Protein AF-A0A537KHN7-F1 (afdb_monomer_lite)

Radius of gyration: 34.32 Å; chains: 1; bounding box: 105×31×76 Å

Secondary structure (DSSP, 8-state):
---------------------------------S---------SSPPPPSSPEEEEEESTTHHHHHHTTS--SPPSEEEEEE----TT--TBTTTB-TTS------SSPPB-

Foldseek 3Di:
DDDDDDDDDDDDDDDDDDDDDDDDDPPPPPPVPDDPDPPDPDDPDDDDDPWDKDKDFPPPCPVVCVVVVVDDDDTPWMDIDIRDDCVPPDCECPVDDPPDDDDDDDDDDTDD

Sequence (112 aa):
MGTAAKTILPAILLFSCASKNETNSPDRSSQKQDTTIVATTPNPYAVVDLSPMDMSYFPVDYSKRKMAHDISTPPVMRVIYSRPHRQGRVIFGSLLKYGERWRLGANEATEI

pLDDT: mean 70.06, std 17.71, range [33.78, 92.25]

Structure (mmCIF, N/CA/C/O backbone):
data_AF-A0A537KHN7-F1
#
_entry.id   AF-A0A537KHN7-F1
#
loop_
_atom_site.group_PDB
_atom_site.id
_atom_site.type_symbol
_atom_site.label_atom_id
_atom_site.label_alt_id
_atom_site.label_comp_id
_atom_site.label_asym_id
_atom_site.label_entity_id
_atom_site.label_seq_id
_atom_site.pdbx_PDB_ins_code
_atom_site.Cartn_x
_atom_site.Cartn_y
_atom_site.Cartn_z
_atom_site.occupancy
_atom_site.B_iso_or_equiv
_atom_site.auth_seq_id
_atom_site.auth_comp_id
_atom_site.auth_asym_id
_atom_site.auth_atom_id
_atom_site.pdbx_PDB_model_num
ATOM 1 N N . MET A 1 1 ? -80.754 18.517 61.509 1.00 46.72 1 MET A N 1
ATOM 2 C CA . MET A 1 1 ? -80.324 17.108 61.657 1.00 46.72 1 MET A CA 1
ATOM 3 C C . MET A 1 1 ? -80.323 16.466 60.283 1.00 46.72 1 MET A C 1
ATOM 5 O O . MET A 1 1 ? -81.364 16.486 59.646 1.00 46.72 1 MET A O 1
ATOM 9 N N . GLY A 1 2 ? -79.168 15.969 59.827 1.00 40.44 2 GLY A N 1
ATOM 10 C CA . GLY A 1 2 ? -79.036 15.235 58.560 1.00 40.44 2 GLY A CA 1
ATOM 11 C C . GLY A 1 2 ? -77.688 15.437 57.858 1.00 40.44 2 GLY A C 1
ATOM 12 O O . GLY A 1 2 ? -77.556 16.386 57.102 1.00 40.44 2 GLY A O 1
ATOM 13 N N . THR A 1 3 ? -76.731 14.540 58.155 1.00 46.06 3 THR A N 1
ATOM 14 C CA . THR A 1 3 ? -75.616 14.015 57.310 1.00 46.06 3 THR A CA 1
ATOM 15 C C . THR A 1 3 ? -74.762 15.006 56.493 1.00 46.06 3 THR A C 1
ATOM 17 O O . THR A 1 3 ? -75.242 15.612 55.550 1.00 46.06 3 THR A O 1
ATOM 20 N N . ALA A 1 4 ? -73.504 15.300 56.848 1.00 47.50 4 ALA A N 1
ATOM 21 C CA . ALA A 1 4 ? -72.276 14.479 56.794 1.00 47.50 4 ALA A CA 1
ATOM 22 C C . ALA A 1 4 ? -71.629 14.331 55.394 1.00 47.50 4 ALA A C 1
ATOM 24 O O . ALA A 1 4 ? -72.279 13.947 54.435 1.00 47.50 4 ALA A O 1
ATOM 25 N N . ALA A 1 5 ? -70.299 14.518 55.392 1.00 53.56 5 ALA A N 1
ATOM 26 C CA . ALA A 1 5 ? -69.286 13.983 54.466 1.00 53.56 5 ALA A CA 1
ATOM 27 C C . ALA A 1 5 ? -68.874 14.789 53.206 1.00 53.56 5 ALA A C 1
ATOM 29 O O . ALA A 1 5 ? -69.360 14.599 52.102 1.00 53.56 5 ALA A O 1
ATOM 30 N N . LYS A 1 6 ? -67.853 15.635 53.421 1.00 49.75 6 LYS A N 1
ATOM 31 C CA . LYS A 1 6 ? -66.565 15.741 52.694 1.00 49.75 6 LYS A CA 1
ATOM 32 C C . LYS A 1 6 ? -66.417 15.016 51.334 1.00 49.75 6 LYS A C 1
ATOM 34 O O . LYS A 1 6 ? -66.225 13.807 51.309 1.00 49.75 6 LYS A O 1
ATOM 39 N N . THR A 1 7 ? -66.201 15.799 50.276 1.00 47.72 7 THR A N 1
ATOM 40 C CA . THR A 1 7 ? -65.329 15.473 49.122 1.00 47.72 7 THR A CA 1
ATOM 41 C C . THR A 1 7 ? -64.586 16.754 48.711 1.00 47.72 7 THR A C 1
ATOM 43 O O . THR A 1 7 ? -65.188 17.667 48.163 1.00 47.72 7 THR A O 1
ATOM 46 N N . ILE A 1 8 ? -63.414 17.011 49.303 1.00 53.06 8 ILE A N 1
ATOM 47 C CA . ILE A 1 8 ? -62.077 16.939 48.670 1.00 53.06 8 ILE A CA 1
ATOM 48 C C . ILE A 1 8 ? -61.882 17.977 47.538 1.00 53.06 8 ILE A C 1
ATOM 50 O O . ILE A 1 8 ? -62.114 17.716 46.364 1.00 53.06 8 ILE A O 1
ATOM 54 N N . LEU A 1 9 ? -61.418 19.162 47.948 1.00 45.47 9 LEU A N 1
ATOM 55 C CA . LEU A 1 9 ? -60.515 20.075 47.217 1.00 45.47 9 LEU A CA 1
ATOM 56 C C . LEU A 1 9 ? -59.070 19.496 47.304 1.00 45.47 9 LEU A C 1
ATOM 58 O O . LEU A 1 9 ? -58.878 18.629 48.162 1.00 45.47 9 LEU A O 1
ATOM 62 N N . PRO A 1 10 ? -58.001 20.013 46.648 1.00 49.97 10 PRO A N 1
ATOM 63 C CA . PRO A 1 10 ? -57.858 20.979 45.546 1.00 49.97 10 PRO A CA 1
ATOM 64 C C . PRO A 1 10 ? -56.865 20.519 44.443 1.00 49.97 10 PRO A C 1
ATOM 66 O O . PRO A 1 10 ? -56.184 19.502 44.544 1.00 49.97 10 PRO A O 1
ATOM 69 N N . ALA A 1 11 ? -56.723 21.368 43.420 1.00 54.06 11 ALA A N 1
ATOM 70 C CA . ALA A 1 11 ? -55.544 21.486 42.567 1.00 54.06 11 ALA A CA 1
ATOM 71 C C . ALA A 1 11 ? -54.220 21.391 43.356 1.00 54.06 11 ALA A C 1
ATOM 73 O O . ALA A 1 11 ? -53.966 22.197 44.253 1.00 54.06 11 ALA A O 1
ATOM 74 N N . ILE A 1 12 ? -53.358 20.440 42.986 1.00 56.34 12 ILE A N 1
ATOM 75 C CA . ILE A 1 12 ? -51.981 20.372 43.483 1.00 56.34 12 ILE A CA 1
ATOM 76 C C . ILE A 1 12 ? -51.074 21.043 42.459 1.00 56.34 12 ILE A C 1
ATOM 78 O O . ILE A 1 12 ? -50.773 20.525 41.385 1.00 56.34 12 ILE A O 1
ATOM 82 N N . LEU A 1 13 ? -50.707 22.258 42.852 1.00 49.75 13 LEU A N 1
ATOM 83 C CA . LEU A 1 13 ? -49.634 23.084 42.343 1.00 49.75 13 LEU A CA 1
ATOM 84 C C . LEU A 1 13 ? -48.318 22.313 42.187 1.00 49.75 13 LEU A C 1
ATOM 86 O O . LEU A 1 13 ? -47.883 21.584 43.075 1.00 49.75 13 LEU A O 1
ATOM 90 N N . LEU A 1 14 ? -47.683 22.597 41.052 1.00 51.19 14 LEU A N 1
ATOM 91 C CA . LEU A 1 14 ? -46.244 22.661 40.808 1.00 51.19 14 LEU A CA 1
ATOM 92 C C . LEU A 1 14 ? -45.386 22.632 42.085 1.00 51.19 14 LEU A C 1
ATOM 94 O O . LEU A 1 14 ? -45.213 23.655 42.747 1.00 51.19 14 LEU A O 1
ATOM 98 N N . PHE A 1 15 ? -44.758 21.489 42.354 1.00 49.78 15 PHE A N 1
ATOM 99 C CA . PHE A 1 15 ? -43.567 21.429 43.196 1.00 49.78 15 PHE A CA 1
ATOM 100 C C . PHE A 1 15 ? -42.333 21.250 42.313 1.00 49.78 15 PHE A C 1
ATOM 102 O O . PHE A 1 15 ? -41.933 20.153 41.932 1.00 49.78 15 PHE A O 1
ATOM 109 N N . SER A 1 16 ? -41.769 22.408 41.973 1.00 44.66 16 SER A N 1
ATOM 110 C CA . SER A 1 16 ? -40.364 22.602 41.639 1.00 44.66 16 SER A CA 1
ATOM 111 C C . SER A 1 16 ? -39.498 22.111 42.805 1.00 44.66 16 SER A C 1
ATOM 113 O O . SER A 1 16 ? -39.637 22.609 43.922 1.00 44.66 16 SER A O 1
ATOM 115 N N . CYS A 1 17 ? -38.596 21.162 42.549 1.00 33.78 17 CYS A N 1
ATOM 116 C CA . CYS A 1 17 ? -37.473 20.866 43.435 1.00 33.78 17 CYS A CA 1
ATOM 117 C C . CYS A 1 17 ? -36.167 21.195 42.709 1.00 33.78 17 CYS A C 1
ATOM 119 O O . CYS A 1 17 ? -35.784 20.526 41.752 1.00 33.78 17 CYS A O 1
ATOM 121 N N . ALA A 1 18 ? -35.486 22.229 43.205 1.00 49.62 18 ALA A N 1
ATOM 122 C CA . ALA A 1 18 ? -34.118 22.596 42.872 1.00 49.62 18 ALA A CA 1
ATOM 123 C C . ALA A 1 18 ? -33.231 22.473 44.125 1.00 49.62 18 ALA A C 1
ATOM 125 O O . ALA A 1 18 ? -33.429 23.208 45.093 1.00 49.62 18 ALA A O 1
ATOM 126 N N . SER A 1 19 ? -32.260 21.552 44.098 1.00 43.44 19 SER A N 1
ATOM 127 C CA . SER A 1 19 ? -31.013 21.472 44.903 1.00 43.44 19 SER A CA 1
ATOM 128 C C . SER A 1 19 ? -30.559 20.007 44.949 1.00 43.44 19 SER A C 1
ATOM 130 O O . SER A 1 19 ? -31.401 19.147 45.148 1.00 43.44 19 SER A O 1
ATOM 132 N N . LYS A 1 20 ? -29.288 19.611 44.856 1.00 37.03 20 LYS A N 1
ATOM 133 C CA . LYS A 1 20 ? -27.987 20.293 44.870 1.00 37.03 20 LYS A CA 1
ATOM 134 C C . LYS A 1 20 ? -26.958 19.281 44.337 1.00 37.03 20 LYS A C 1
ATOM 136 O O . LYS A 1 20 ? -27.017 18.119 44.708 1.00 37.03 20 LYS A O 1
ATOM 141 N N . ASN A 1 21 ? -26.034 19.780 43.521 1.00 43.72 21 ASN A N 1
ATOM 142 C CA . ASN A 1 21 ? -24.615 19.428 43.408 1.00 43.72 21 ASN A CA 1
ATOM 143 C C . ASN A 1 21 ? -24.189 17.987 43.741 1.00 43.72 21 ASN A C 1
ATOM 145 O O . ASN A 1 21 ? -23.868 17.688 44.888 1.00 43.72 21 ASN A O 1
ATOM 149 N N . GLU A 1 22 ? -24.002 17.178 42.700 1.00 43.62 22 GLU A N 1
ATOM 150 C CA . GLU A 1 22 ? -23.035 16.082 42.721 1.00 43.62 22 GLU A CA 1
ATOM 151 C C . GLU A 1 22 ? -21.743 16.578 42.056 1.00 43.62 22 GLU A C 1
ATOM 153 O O . GLU A 1 22 ? -21.690 16.990 40.896 1.00 43.62 22 GLU A O 1
ATOM 158 N N . THR A 1 23 ? -20.733 16.627 42.907 1.00 35.78 23 THR A N 1
ATOM 159 C CA . THR A 1 23 ? -19.299 16.800 42.709 1.00 35.78 23 THR A CA 1
ATOM 160 C C . THR A 1 23 ? -18.740 16.229 41.404 1.00 35.78 23 THR A C 1
ATOM 162 O O . THR A 1 23 ? -19.066 15.118 40.999 1.00 35.78 23 THR A O 1
ATOM 165 N N . ASN A 1 24 ? -17.796 16.976 40.816 1.00 45.94 24 ASN A N 1
ATOM 166 C CA . ASN A 1 24 ? -16.840 16.511 39.812 1.00 45.94 24 ASN A CA 1
ATOM 167 C C . ASN A 1 24 ? -16.414 15.055 40.056 1.00 45.94 24 ASN A C 1
ATOM 169 O O . ASN A 1 24 ? -15.672 14.768 40.993 1.00 45.94 24 ASN A O 1
ATOM 173 N N . SER A 1 25 ? -16.803 14.168 39.151 1.00 46.56 25 SER A N 1
ATOM 174 C CA . SER A 1 25 ? -15.978 13.026 38.786 1.00 46.56 25 SER A CA 1
ATOM 175 C C . SER A 1 25 ? -15.622 13.240 37.322 1.00 46.56 25 SER A C 1
ATOM 177 O O . SER A 1 25 ? -16.542 13.326 36.506 1.00 46.56 25 SER A O 1
ATOM 179 N N . PRO A 1 26 ? -14.339 13.401 36.955 1.00 43.53 26 PRO A N 1
ATOM 180 C CA . PRO A 1 26 ? -13.987 13.335 35.552 1.00 43.53 26 PRO A CA 1
ATOM 181 C C . PRO A 1 26 ? -14.386 11.930 35.117 1.00 43.53 26 PRO A C 1
ATOM 183 O O . PRO A 1 26 ? -13.855 10.953 35.650 1.00 43.53 26 PRO A O 1
ATOM 186 N N . ASP A 1 27 ? -15.364 11.829 34.215 1.00 35.78 27 ASP A N 1
ATOM 187 C CA . ASP A 1 27 ? -15.615 10.587 33.505 1.00 35.78 27 ASP A CA 1
ATOM 188 C C . ASP A 1 27 ? -14.289 10.244 32.840 1.00 35.78 27 ASP A C 1
ATOM 190 O O . ASP A 1 27 ? -13.816 10.915 31.913 1.00 35.78 27 ASP A O 1
ATOM 194 N N . ARG A 1 28 ? -13.598 9.295 33.468 1.00 42.88 28 ARG A N 1
ATOM 195 C CA . ARG A 1 28 ? -12.313 8.787 33.052 1.00 42.88 28 ARG A CA 1
ATOM 196 C C . ARG A 1 28 ? -12.636 8.068 31.766 1.00 42.88 28 ARG A C 1
ATOM 198 O O . ARG A 1 28 ? -12.870 6.862 31.777 1.00 42.88 28 ARG A O 1
ATOM 205 N N . SER A 1 29 ? -12.625 8.822 30.664 1.00 45.88 29 SER A N 1
ATOM 206 C CA . SER A 1 29 ? -12.379 8.260 29.353 1.00 45.88 29 SER A CA 1
ATOM 207 C C . SER A 1 29 ? -11.269 7.251 29.592 1.00 45.88 29 SER A C 1
ATOM 209 O O . SER A 1 29 ? -10.174 7.587 30.059 1.00 45.88 29 SER A O 1
ATOM 211 N N . SER A 1 30 ? -11.596 5.974 29.429 1.00 52.09 30 SER A N 1
ATOM 212 C CA . SER A 1 30 ? -10.572 4.969 29.285 1.00 52.09 30 SER A CA 1
ATOM 213 C C . SER A 1 30 ? -9.934 5.312 27.950 1.00 52.09 30 SER A C 1
ATOM 215 O O . SER A 1 30 ? -10.269 4.758 26.907 1.00 52.09 30 SER A O 1
ATOM 217 N N . GLN A 1 31 ? -9.044 6.304 27.971 1.00 53.53 31 GLN A N 1
ATOM 218 C CA . GLN A 1 31 ? -7.918 6.307 27.079 1.00 53.53 31 GLN A CA 1
ATOM 219 C C . GLN A 1 31 ? -7.233 4.985 27.391 1.00 53.53 31 GLN A C 1
ATOM 221 O O . GLN A 1 31 ? -6.517 4.856 28.385 1.00 53.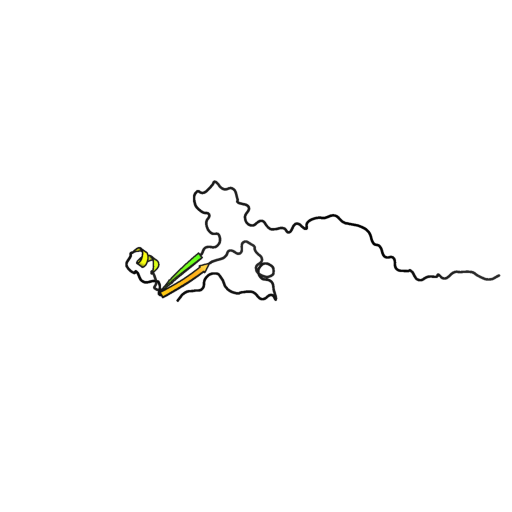53 31 GLN A O 1
ATOM 226 N N . LYS A 1 32 ? -7.572 3.951 26.612 1.00 53.41 32 LYS A N 1
ATOM 227 C CA . LYS A 1 32 ? -6.718 2.783 26.483 1.00 53.41 32 LYS A CA 1
ATOM 228 C C . LYS A 1 32 ? -5.384 3.364 26.063 1.00 53.41 32 LYS A C 1
ATOM 230 O O . LYS A 1 32 ? -5.249 3.819 24.934 1.00 53.41 32 LYS A O 1
ATOM 235 N N . GLN A 1 33 ? -4.482 3.462 27.029 1.00 46.47 33 GLN A N 1
ATOM 236 C CA . GLN A 1 33 ? -3.121 3.899 26.816 1.00 46.47 33 GLN A CA 1
ATOM 237 C C . GLN A 1 33 ? -2.556 3.021 25.708 1.00 46.47 33 GLN A C 1
ATOM 239 O O . GLN A 1 33 ? -2.366 1.816 25.887 1.00 46.47 33 GLN A O 1
ATOM 244 N N . ASP A 1 34 ? -2.371 3.637 24.543 1.00 57.56 34 ASP A N 1
ATOM 245 C CA . ASP A 1 34 ? -1.519 3.111 23.502 1.00 57.56 34 ASP A CA 1
ATOM 246 C C . ASP A 1 34 ? -0.155 2.850 24.148 1.00 57.56 34 ASP A C 1
ATOM 248 O O . ASP A 1 34 ? 0.499 3.752 24.665 1.00 57.56 34 ASP A O 1
ATOM 252 N N . THR A 1 35 ? 0.245 1.582 24.133 1.00 65.62 35 THR A N 1
ATOM 253 C CA . THR A 1 35 ? 1.597 1.109 24.443 1.00 65.62 35 THR A CA 1
ATOM 254 C C . THR A 1 35 ? 2.109 1.436 25.853 1.00 65.62 35 THR A C 1
ATOM 256 O O . THR A 1 35 ? 3.026 2.235 26.032 1.00 65.62 35 THR A O 1
ATOM 259 N N . THR A 1 36 ? 1.642 0.708 26.872 1.00 48.62 36 THR A N 1
ATOM 260 C CA . THR A 1 36 ? 2.513 0.488 28.038 1.00 48.62 36 THR A CA 1
ATOM 261 C C . THR A 1 36 ? 3.570 -0.535 27.642 1.00 48.62 36 THR A C 1
ATOM 263 O O . THR A 1 36 ? 3.313 -1.736 27.573 1.00 48.62 36 THR A O 1
ATOM 266 N N . ILE A 1 37 ? 4.744 0.004 27.325 1.00 59.06 37 ILE A N 1
ATOM 267 C CA . ILE A 1 37 ? 6.042 -0.652 27.194 1.00 59.06 37 ILE A CA 1
ATOM 268 C C . ILE A 1 37 ? 6.131 -1.847 28.156 1.00 59.06 37 ILE A C 1
ATOM 270 O O . ILE A 1 37 ? 6.232 -1.679 29.372 1.00 59.06 37 ILE A O 1
ATOM 274 N N . VAL A 1 38 ? 6.112 -3.065 27.614 1.00 56.91 38 VAL A N 1
ATOM 275 C CA . VAL A 1 38 ? 6.614 -4.234 28.338 1.00 56.91 38 VAL A CA 1
ATOM 276 C C . VAL A 1 38 ? 8.117 -4.019 28.454 1.00 56.91 38 VAL A C 1
ATOM 278 O O . VAL A 1 38 ? 8.818 -4.051 27.442 1.00 56.91 38 VAL A O 1
ATOM 281 N N . ALA A 1 39 ? 8.598 -3.745 29.668 1.00 56.81 39 ALA A N 1
ATOM 282 C CA . ALA A 1 39 ? 10.015 -3.607 29.984 1.00 56.81 39 ALA A CA 1
ATOM 283 C C . ALA A 1 39 ? 10.730 -4.950 2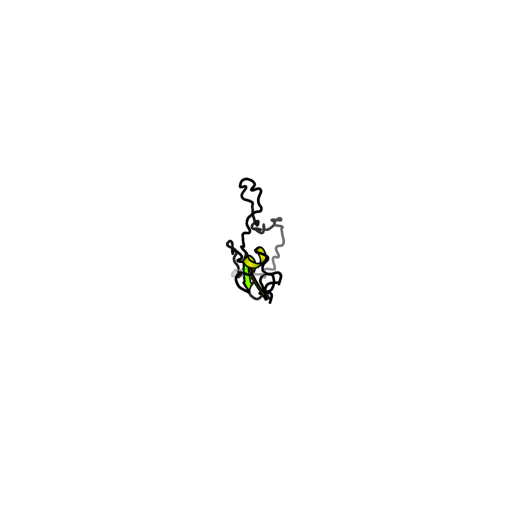9.762 1.00 56.81 39 ALA A C 1
ATOM 285 O O . ALA A 1 39 ? 10.945 -5.738 30.678 1.00 56.81 39 ALA A O 1
ATOM 286 N N . THR A 1 40 ? 11.050 -5.215 28.503 1.00 60.38 40 THR A N 1
ATOM 287 C CA . THR A 1 40 ? 11.995 -6.238 28.071 1.00 60.38 40 THR A CA 1
ATOM 288 C C . THR A 1 40 ? 13.344 -5.537 27.976 1.00 60.38 40 THR A C 1
ATOM 290 O O . THR A 1 40 ? 13.391 -4.391 27.530 1.00 60.38 40 THR A O 1
ATOM 293 N N . THR A 1 41 ? 14.410 -6.187 28.446 1.00 68.44 41 THR A N 1
ATOM 294 C CA . THR A 1 41 ? 15.824 -5.782 28.345 1.00 68.44 41 THR A CA 1
ATOM 295 C C . THR A 1 41 ? 16.080 -4.810 27.185 1.00 68.44 41 THR A C 1
ATOM 297 O O . THR A 1 41 ? 15.659 -5.134 26.072 1.00 68.44 41 THR A O 1
ATOM 300 N N . PRO A 1 42 ? 16.738 -3.648 27.394 1.00 69.44 42 PRO A N 1
ATOM 301 C CA . PRO A 1 42 ? 16.867 -2.630 26.356 1.00 69.44 42 PRO A CA 1
ATOM 302 C C . PRO A 1 42 ? 17.576 -3.223 25.139 1.00 69.44 42 PRO A C 1
ATOM 304 O O . PRO A 1 42 ? 18.784 -3.454 25.150 1.00 69.44 42 PRO A O 1
ATOM 307 N N . ASN A 1 43 ? 16.796 -3.512 24.099 1.00 74.94 43 ASN A N 1
ATOM 308 C CA . ASN A 1 43 ? 17.328 -3.890 22.808 1.00 74.94 43 ASN A CA 1
ATOM 309 C C . ASN A 1 43 ? 18.039 -2.646 22.246 1.00 74.94 43 ASN A C 1
ATOM 311 O O . ASN A 1 43 ? 17.389 -1.607 22.124 1.00 74.94 43 ASN A O 1
ATOM 315 N N . PRO A 1 44 ? 19.347 -2.706 21.926 1.00 83.81 44 PRO A N 1
ATOM 316 C CA . PRO A 1 44 ? 20.054 -1.573 21.329 1.00 83.81 44 PRO A CA 1
ATOM 317 C C . PRO A 1 44 ? 19.541 -1.238 19.920 1.00 83.81 44 PRO A C 1
ATOM 319 O O . PRO A 1 44 ? 19.856 -0.176 19.387 1.00 83.81 44 PRO A O 1
ATOM 322 N N . TYR A 1 45 ? 18.766 -2.135 19.306 1.00 84.00 45 TYR A N 1
ATOM 323 C CA . TYR A 1 45 ? 18.127 -1.926 18.015 1.00 84.00 45 TYR A CA 1
ATOM 324 C C . TYR A 1 45 ? 16.740 -1.298 18.161 1.00 84.00 45 TYR A C 1
ATOM 326 O O . TYR A 1 45 ? 16.032 -1.508 19.147 1.00 84.00 45 TYR A O 1
ATOM 334 N N . ALA A 1 46 ? 16.336 -0.561 17.126 1.00 80.38 46 ALA A N 1
ATOM 335 C CA . ALA A 1 46 ? 14.982 -0.041 17.013 1.00 80.38 46 ALA A CA 1
ATOM 336 C C . ALA A 1 46 ? 13.945 -1.172 17.120 1.00 80.38 46 ALA A C 1
ATOM 338 O O . ALA A 1 46 ? 14.160 -2.294 16.651 1.00 80.38 46 ALA A O 1
ATOM 339 N N . VAL A 1 47 ? 12.807 -0.861 17.739 1.00 79.75 47 VAL A N 1
ATOM 340 C CA . VAL A 1 47 ? 11.670 -1.780 17.822 1.00 79.75 47 VAL A CA 1
ATOM 341 C C . VAL A 1 47 ? 11.145 -2.096 16.421 1.00 79.75 47 VAL A C 1
ATOM 343 O O . VAL A 1 47 ? 11.094 -1.224 15.554 1.00 79.75 47 VAL A O 1
ATOM 346 N N . VAL A 1 48 ? 10.770 -3.356 16.196 1.00 82.31 48 VAL A N 1
ATOM 347 C CA . VAL A 1 48 ? 10.195 -3.793 14.918 1.00 82.31 48 VAL A CA 1
ATOM 348 C C . VAL A 1 48 ? 8.842 -3.112 14.729 1.00 82.31 48 VAL A C 1
ATOM 350 O O . VAL A 1 48 ? 8.038 -3.068 15.662 1.00 82.31 48 VAL A O 1
ATOM 353 N N . ASP A 1 49 ? 8.589 -2.598 13.524 1.00 81.50 49 ASP A N 1
ATOM 354 C CA . ASP A 1 49 ? 7.290 -2.025 13.183 1.00 81.50 49 ASP A CA 1
ATOM 355 C C . ASP A 1 49 ? 6.192 -3.087 13.323 1.00 81.50 49 ASP A C 1
ATOM 357 O O . ASP A 1 49 ? 6.288 -4.197 12.792 1.00 81.50 49 ASP A O 1
ATOM 361 N N . LEU A 1 50 ? 5.129 -2.737 14.045 1.00 79.88 50 LEU A N 1
ATOM 362 C CA . LEU A 1 50 ? 3.981 -3.609 14.228 1.00 79.88 50 LEU A CA 1
ATOM 363 C C . LEU A 1 50 ? 3.179 -3.751 12.934 1.00 79.88 50 LEU A C 1
ATOM 365 O O . LEU A 1 50 ? 2.437 -4.717 12.814 1.00 79.88 50 LEU A O 1
ATOM 369 N N . SER A 1 51 ? 3.278 -2.823 11.981 1.00 82.38 51 SER A N 1
ATOM 370 C CA . SER A 1 51 ? 2.561 -2.881 10.701 1.00 82.38 51 SER A CA 1
ATOM 371 C C . SER A 1 51 ? 3.547 -3.015 9.542 1.00 82.38 51 SER A C 1
ATOM 373 O O . SER A 1 51 ? 3.907 -2.010 8.935 1.00 82.38 51 SER A O 1
ATOM 375 N N . PRO A 1 52 ? 3.983 -4.242 9.204 1.00 84.94 52 PRO A N 1
ATOM 376 C CA . PRO A 1 52 ? 4.984 -4.444 8.171 1.00 84.94 52 PRO A CA 1
ATOM 377 C C . PRO A 1 52 ? 4.520 -3.865 6.829 1.00 84.94 52 PRO A C 1
ATOM 379 O O . PRO A 1 52 ? 3.344 -3.943 6.454 1.00 84.94 52 PRO A O 1
ATOM 382 N N . MET A 1 53 ? 5.474 -3.284 6.109 1.00 87.12 53 MET A N 1
ATOM 383 C CA . MET A 1 53 ? 5.290 -2.741 4.770 1.00 87.12 53 MET A CA 1
ATOM 384 C C . MET A 1 53 ? 5.773 -3.745 3.725 1.00 87.12 53 MET A C 1
ATOM 386 O O . MET A 1 53 ? 6.907 -4.216 3.794 1.00 87.12 53 MET A O 1
ATOM 390 N N . ASP A 1 54 ? 4.934 -4.011 2.729 1.00 87.38 54 ASP A N 1
ATOM 391 C CA . ASP A 1 54 ? 5.282 -4.784 1.544 1.00 87.38 54 ASP A CA 1
ATOM 392 C C . ASP A 1 54 ? 5.543 -3.835 0.367 1.00 87.38 54 ASP A C 1
ATOM 394 O O . ASP A 1 54 ? 4.830 -2.849 0.159 1.00 87.38 54 ASP A O 1
ATOM 398 N N . MET A 1 55 ? 6.573 -4.129 -0.422 1.00 87.94 55 MET A N 1
ATOM 399 C CA . MET A 1 55 ? 6.997 -3.286 -1.537 1.00 87.94 55 MET A CA 1
ATOM 400 C C . MET A 1 55 ? 7.308 -4.144 -2.760 1.00 87.94 55 MET A C 1
ATOM 402 O O . MET A 1 55 ? 8.078 -5.101 -2.676 1.00 87.94 55 MET A O 1
ATOM 406 N N . SER A 1 56 ? 6.708 -3.792 -3.896 1.00 90.44 56 SER A N 1
ATOM 407 C CA . SER A 1 56 ? 6.878 -4.475 -5.182 1.00 90.44 56 SER A CA 1
ATOM 408 C C . SER A 1 56 ? 7.365 -3.503 -6.252 1.00 90.44 56 SER A C 1
ATOM 410 O O . SER A 1 56 ? 6.932 -2.352 -6.299 1.00 90.44 56 SER A O 1
ATOM 412 N N . TYR A 1 57 ? 8.251 -3.977 -7.128 1.00 92.25 57 TYR A N 1
ATOM 413 C CA . TYR A 1 57 ? 8.877 -3.179 -8.182 1.00 92.25 57 TYR A CA 1
ATOM 414 C C . TYR A 1 57 ? 8.646 -3.796 -9.558 1.00 92.25 57 TYR A C 1
ATOM 416 O O . TYR A 1 57 ? 8.683 -5.019 -9.710 1.00 92.25 57 TYR A O 1
ATOM 424 N N . PHE A 1 58 ? 8.504 -2.937 -10.564 1.00 90.69 58 PHE A N 1
ATOM 425 C CA . PHE A 1 58 ? 8.576 -3.311 -11.969 1.00 90.69 58 PHE A CA 1
ATOM 426 C C . PHE A 1 58 ? 9.699 -2.516 -12.659 1.00 90.69 58 PHE A C 1
ATOM 428 O O . PHE A 1 58 ? 9.772 -1.296 -12.481 1.00 90.69 58 PHE A O 1
ATOM 435 N N . PRO A 1 59 ? 10.582 -3.156 -13.450 1.00 91.19 59 PRO A N 1
ATOM 436 C CA . PRO A 1 59 ? 10.632 -4.584 -13.798 1.00 91.19 59 PRO A CA 1
ATOM 437 C C . PRO A 1 59 ? 11.018 -5.506 -12.627 1.00 91.19 59 PRO A C 1
ATOM 439 O O . PRO A 1 59 ? 11.608 -5.065 -11.639 1.00 91.19 59 PRO A O 1
ATOM 442 N N . VAL A 1 60 ? 10.714 -6.803 -12.763 1.00 89.00 60 VAL A N 1
ATOM 443 C CA . VAL A 1 60 ? 11.077 -7.829 -11.768 1.00 89.00 60 VAL A CA 1
ATOM 444 C C . VAL A 1 60 ? 12.591 -7.779 -11.502 1.00 89.00 60 VAL A C 1
ATOM 446 O O . VAL A 1 60 ? 13.387 -7.443 -12.386 1.00 89.00 60 VAL A O 1
ATOM 449 N N . ASP A 1 61 ? 12.984 -8.024 -10.252 1.00 89.88 61 ASP A N 1
ATOM 450 C CA . ASP A 1 61 ? 14.374 -7.978 -9.775 1.00 89.88 61 ASP A CA 1
ATOM 451 C C . ASP A 1 61 ? 15.075 -6.612 -9.876 1.00 89.88 61 ASP A C 1
ATOM 453 O O . ASP A 1 61 ? 16.304 -6.536 -9.793 1.00 89.88 61 ASP A O 1
ATOM 457 N N . TYR A 1 62 ? 14.327 -5.512 -10.014 1.00 90.50 62 TYR A N 1
ATOM 458 C CA . TYR A 1 62 ? 14.900 -4.162 -9.994 1.00 90.50 62 TYR A CA 1
ATOM 459 C C . TYR A 1 62 ? 15.796 -3.915 -8.768 1.00 90.50 62 TYR A C 1
ATOM 461 O O . TYR A 1 62 ? 16.909 -3.417 -8.910 1.00 90.50 62 TYR A O 1
ATOM 469 N N . SER A 1 63 ? 15.355 -4.320 -7.573 1.00 87.81 63 SER A N 1
ATOM 470 C CA . SER A 1 63 ? 16.126 -4.150 -6.336 1.00 87.81 63 SER A CA 1
ATOM 471 C C . SER A 1 63 ? 17.474 -4.874 -6.381 1.00 87.81 63 SER A C 1
ATOM 473 O O . SER A 1 63 ? 18.496 -4.278 -6.055 1.00 87.81 63 SER A O 1
ATOM 475 N N . LYS A 1 64 ? 17.497 -6.131 -6.843 1.00 90.62 64 LYS A N 1
ATOM 476 C CA . LYS A 1 64 ? 18.725 -6.934 -6.955 1.00 90.62 64 LYS A CA 1
ATOM 477 C C . LYS A 1 64 ? 19.706 -6.306 -7.938 1.00 90.62 64 LYS A C 1
ATOM 479 O O . LYS A 1 64 ? 20.870 -6.111 -7.610 1.00 90.62 64 LYS A O 1
ATOM 484 N N . ARG A 1 65 ? 19.214 -5.932 -9.118 1.00 90.69 65 ARG A N 1
ATOM 485 C CA . ARG A 1 65 ? 20.032 -5.325 -10.173 1.00 90.69 65 ARG A CA 1
ATOM 486 C C . ARG A 1 65 ? 20.532 -3.926 -9.807 1.00 90.69 65 ARG A C 1
ATOM 488 O O . ARG A 1 65 ? 21.643 -3.561 -10.172 1.00 90.69 65 ARG A O 1
ATOM 495 N N . LYS A 1 66 ? 19.756 -3.156 -9.037 1.00 89.00 66 LYS A N 1
ATOM 496 C CA . LYS A 1 66 ? 20.201 -1.863 -8.497 1.00 89.00 66 LYS A CA 1
ATOM 497 C C . LYS A 1 66 ? 21.336 -2.026 -7.487 1.00 89.00 66 LYS A C 1
ATOM 499 O O . LYS A 1 66 ? 22.281 -1.246 -7.517 1.00 89.00 66 LYS A O 1
ATOM 504 N N . MET A 1 67 ? 21.261 -3.044 -6.629 1.00 89.69 67 MET A N 1
ATOM 505 C CA . MET A 1 67 ? 22.337 -3.379 -5.686 1.00 89.69 67 MET A CA 1
ATOM 506 C C . MET A 1 67 ? 23.587 -3.913 -6.395 1.00 89.69 67 MET A C 1
ATOM 508 O O . MET A 1 67 ? 24.694 -3.664 -5.936 1.00 89.69 67 MET A O 1
ATOM 512 N N . ALA A 1 68 ? 23.417 -4.599 -7.528 1.00 91.88 68 ALA A N 1
ATOM 513 C CA . ALA A 1 68 ? 24.514 -5.042 -8.389 1.00 91.88 68 ALA A CA 1
ATOM 514 C C . ALA A 1 68 ? 25.134 -3.914 -9.242 1.00 91.88 68 ALA A C 1
ATOM 516 O O . ALA A 1 68 ? 26.099 -4.157 -9.953 1.00 91.88 68 ALA A O 1
ATOM 517 N N . HIS A 1 69 ? 24.603 -2.685 -9.171 1.00 86.25 69 HIS A N 1
ATOM 518 C CA . HIS A 1 69 ? 24.996 -1.543 -10.008 1.00 86.25 69 HIS A CA 1
ATOM 519 C C . HIS A 1 69 ? 24.808 -1.742 -11.528 1.00 86.25 69 HIS A C 1
ATOM 521 O O . HIS A 1 69 ? 25.323 -0.952 -12.316 1.00 86.25 69 HIS A O 1
ATOM 527 N N . ASP A 1 70 ? 23.995 -2.718 -11.944 1.00 87.31 70 ASP A N 1
ATOM 528 C CA . ASP A 1 70 ? 23.707 -3.004 -13.360 1.00 87.31 70 ASP A CA 1
ATOM 529 C C . ASP A 1 70 ? 22.758 -1.977 -13.997 1.00 87.31 70 ASP A C 1
ATOM 531 O O . ASP A 1 70 ? 22.749 -1.781 -15.212 1.00 87.31 70 ASP A O 1
ATOM 535 N N . ILE A 1 71 ? 21.915 -1.331 -13.184 1.00 83.44 71 ILE A N 1
ATOM 536 C CA . ILE A 1 71 ? 20.942 -0.331 -13.637 1.00 83.44 71 ILE A CA 1
ATOM 537 C C . ILE A 1 71 ? 20.947 0.894 -12.730 1.00 83.44 71 ILE A C 1
ATOM 539 O O . ILE A 1 71 ? 20.836 0.792 -11.509 1.00 83.44 71 ILE A O 1
ATOM 543 N N . SER A 1 72 ? 21.014 2.064 -13.368 1.00 82.56 72 SER A N 1
ATOM 544 C CA . SER A 1 72 ? 20.960 3.382 -12.720 1.00 82.56 72 SER A CA 1
ATOM 545 C C . SER A 1 72 ? 19.583 4.051 -12.847 1.00 82.56 72 SER A C 1
ATOM 547 O O . SER A 1 72 ? 19.240 4.961 -12.092 1.00 82.56 72 SER A O 1
ATOM 549 N N . THR A 1 73 ? 18.755 3.587 -13.784 1.00 86.38 73 THR A N 1
ATOM 550 C CA . THR A 1 73 ? 17.426 4.152 -14.033 1.00 86.38 73 THR A CA 1
ATOM 551 C C . THR A 1 73 ? 16.461 3.836 -12.885 1.00 86.38 73 THR A C 1
ATOM 553 O O . THR A 1 73 ? 16.563 2.754 -12.312 1.00 86.38 73 THR A O 1
ATOM 556 N N . PRO A 1 74 ? 15.513 4.729 -12.546 1.00 87.06 74 PRO A N 1
ATOM 557 C CA . PRO A 1 74 ? 14.453 4.436 -11.576 1.00 87.06 74 PRO A CA 1
ATOM 558 C C . PRO A 1 74 ? 13.562 3.260 -12.029 1.00 87.06 74 PRO A C 1
ATOM 560 O O . PRO A 1 74 ? 13.568 2.915 -13.216 1.00 87.06 74 PRO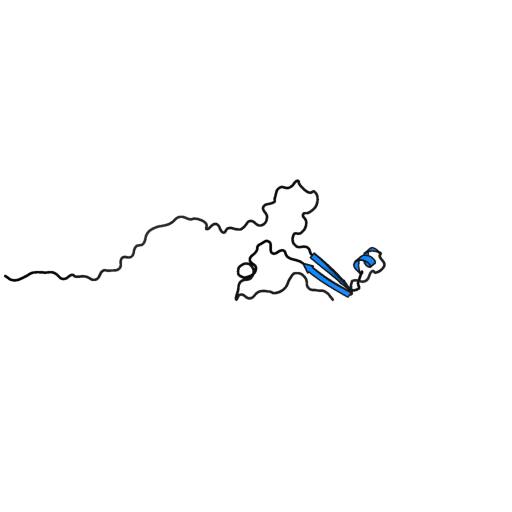 A O 1
ATOM 563 N N . PRO A 1 75 ? 12.807 2.617 -11.109 1.00 89.12 75 PRO A N 1
ATOM 564 C CA . PRO A 1 75 ? 11.848 1.596 -11.512 1.00 89.12 75 PRO A CA 1
ATOM 565 C C . PRO A 1 75 ? 10.735 2.246 -12.339 1.00 89.12 75 PRO A C 1
ATOM 567 O O . PRO A 1 75 ? 10.391 3.402 -12.115 1.00 89.12 75 PRO A O 1
ATOM 570 N N . VAL A 1 76 ? 10.163 1.484 -13.267 1.00 90.31 76 VAL A N 1
ATOM 571 C CA . VAL A 1 76 ? 9.045 1.938 -14.111 1.00 90.31 76 VAL A CA 1
ATOM 572 C C . VAL A 1 76 ? 7.749 2.019 -13.306 1.00 90.31 76 VAL A C 1
ATOM 574 O O . VAL A 1 76 ? 6.861 2.775 -13.645 1.00 90.31 76 VAL A O 1
ATOM 577 N N . MET A 1 77 ? 7.611 1.216 -12.254 1.00 89.00 77 MET A N 1
ATOM 578 C CA . MET A 1 77 ? 6.482 1.308 -11.332 1.00 89.00 77 MET A CA 1
ATOM 579 C C . MET A 1 77 ? 6.910 0.768 -9.973 1.00 89.00 77 MET A C 1
ATOM 581 O O . MET A 1 77 ? 7.653 -0.225 -9.896 1.00 89.00 77 MET A O 1
ATOM 585 N N . ARG A 1 78 ? 6.415 1.386 -8.898 1.00 89.75 78 ARG A N 1
ATOM 586 C CA . ARG A 1 78 ? 6.502 0.814 -7.549 1.00 89.75 78 ARG A CA 1
ATOM 587 C C . ARG A 1 78 ? 5.143 0.805 -6.873 1.00 89.75 78 ARG A C 1
ATOM 589 O O . ARG A 1 78 ? 4.421 1.797 -6.874 1.00 89.75 78 ARG A O 1
ATOM 596 N N . VAL A 1 79 ? 4.840 -0.322 -6.244 1.00 87.69 79 VAL A N 1
ATOM 597 C CA . VAL A 1 79 ? 3.655 -0.491 -5.407 1.00 87.69 79 VAL A CA 1
ATOM 598 C C . VAL A 1 79 ? 4.130 -0.655 -3.973 1.00 87.69 79 VAL A C 1
ATOM 600 O O . VAL A 1 79 ? 4.915 -1.556 -3.674 1.00 87.69 79 VAL A O 1
ATOM 603 N N . ILE A 1 80 ? 3.663 0.228 -3.096 1.00 87.06 80 ILE A N 1
ATOM 604 C CA . ILE A 1 80 ? 3.952 0.204 -1.662 1.00 87.06 80 ILE A CA 1
ATOM 605 C C . ILE A 1 80 ? 2.635 -0.051 -0.942 1.00 87.06 80 ILE A C 1
ATOM 607 O O . ILE A 1 80 ? 1.665 0.676 -1.147 1.00 87.06 80 ILE A O 1
ATOM 611 N N . TYR A 1 81 ? 2.591 -1.091 -0.114 1.00 84.12 81 TYR A N 1
ATOM 612 C CA . TYR A 1 81 ? 1.389 -1.469 0.617 1.00 84.12 81 TYR A CA 1
ATOM 613 C C . TYR A 1 81 ? 1.725 -1.858 2.054 1.00 84.12 81 TYR A C 1
ATOM 615 O O . TYR A 1 81 ? 2.450 -2.815 2.306 1.00 84.12 81 TYR A O 1
ATOM 623 N N . SER A 1 82 ? 1.182 -1.127 3.022 1.00 83.31 82 SER A N 1
ATOM 624 C CA . SER A 1 82 ? 1.314 -1.472 4.439 1.00 83.31 82 SER A CA 1
ATOM 625 C C . SER A 1 82 ? 0.214 -2.445 4.859 1.00 83.31 82 SER A C 1
ATOM 627 O O . SER A 1 82 ? -0.941 -2.280 4.465 1.00 83.31 82 SER A O 1
ATOM 629 N N . ARG A 1 83 ? 0.545 -3.419 5.717 1.00 85.50 83 ARG A N 1
ATOM 630 C CA . ARG A 1 83 ? -0.426 -4.320 6.361 1.00 85.50 83 ARG A CA 1
ATOM 631 C C . ARG A 1 83 ? -0.704 -3.858 7.797 1.00 85.50 83 ARG A C 1
ATOM 633 O O . ARG A 1 83 ? -0.057 -4.341 8.729 1.00 85.50 83 ARG A O 1
ATOM 640 N N . PRO A 1 84 ? -1.643 -2.915 8.010 1.00 80.31 84 PRO A N 1
ATOM 641 C CA . PRO A 1 84 ? -1.951 -2.428 9.345 1.00 80.31 84 PRO A CA 1
ATOM 642 C C . PRO A 1 84 ? -2.592 -3.530 10.186 1.00 80.31 84 PRO A C 1
ATOM 644 O O . PRO A 1 84 ? -3.615 -4.113 9.818 1.00 80.31 84 PRO A O 1
ATOM 647 N N . HIS A 1 85 ? -2.029 -3.785 11.363 1.00 81.50 85 HIS A N 1
ATOM 648 C CA . HIS A 1 85 ? -2.621 -4.743 12.288 1.00 81.50 85 HIS A CA 1
ATOM 649 C C . HIS A 1 85 ? -3.853 -4.148 12.980 1.00 81.50 85 HIS A C 1
ATOM 651 O O . HIS A 1 85 ? -3.856 -3.017 13.481 1.00 81.50 85 HIS A O 1
ATOM 657 N N . ARG A 1 86 ? -4.926 -4.944 13.062 1.00 80.44 86 ARG A N 1
ATOM 658 C CA . ARG A 1 86 ? -6.169 -4.540 13.737 1.00 80.44 86 ARG A CA 1
ATOM 659 C C . ARG A 1 86 ? -5.970 -4.348 15.244 1.00 80.44 86 ARG A C 1
ATOM 661 O O . ARG A 1 86 ? -6.614 -3.472 15.807 1.00 80.44 86 ARG A O 1
ATOM 668 N N . GLN A 1 87 ? -5.104 -5.144 15.884 1.00 80.44 87 GLN A N 1
ATOM 669 C CA . GLN A 1 87 ? -4.782 -5.075 17.326 1.00 80.44 87 GLN A CA 1
ATOM 670 C C . GLN A 1 87 ? -6.027 -5.012 18.233 1.00 80.44 87 GLN A C 1
ATOM 672 O O . GLN A 1 87 ? -6.102 -4.233 19.176 1.00 80.44 87 GLN A O 1
ATOM 677 N N . GLY A 1 88 ? -7.064 -5.789 17.903 1.00 80.69 88 GLY A N 1
ATOM 678 C CA . GLY A 1 88 ? -8.320 -5.795 18.662 1.00 80.69 88 GLY A CA 1
ATOM 679 C C . GLY A 1 88 ? -9.163 -4.517 18.544 1.00 80.69 88 GLY A C 1
ATOM 680 O O . GLY A 1 88 ? -10.201 -4.422 19.196 1.00 80.69 88 GLY A O 1
ATOM 681 N N . ARG A 1 89 ? -8.780 -3.548 17.700 1.00 81.62 89 ARG A N 1
ATOM 682 C CA . ARG A 1 89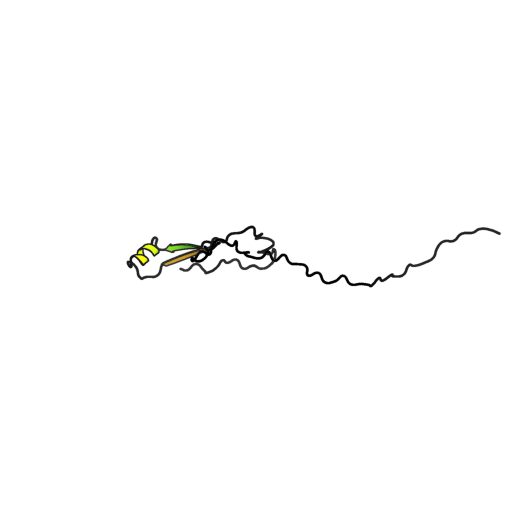 ? -9.574 -2.338 17.445 1.00 81.62 89 ARG A CA 1
ATOM 683 C C . ARG A 1 89 ? -10.868 -2.679 16.711 1.00 81.62 89 ARG A C 1
ATOM 685 O O . ARG A 1 89 ? -10.901 -3.513 15.798 1.00 81.62 89 ARG A O 1
ATOM 692 N N . VAL A 1 90 ? -11.951 -2.021 17.107 1.00 83.31 90 VAL A N 1
ATOM 693 C CA . VAL A 1 90 ? -13.249 -2.118 16.434 1.00 83.31 90 VAL A CA 1
ATOM 694 C C . VAL A 1 90 ? -13.242 -1.124 15.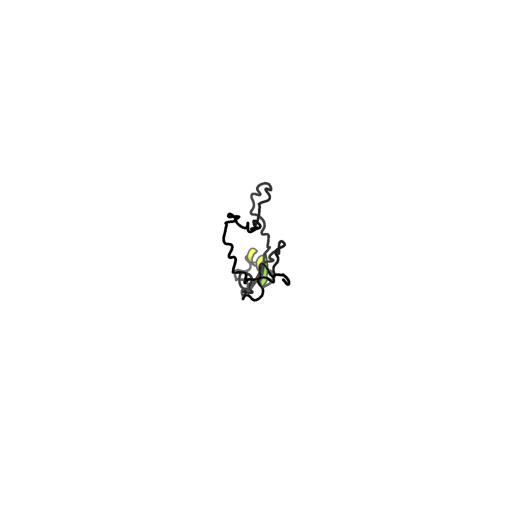275 1.00 83.31 90 VAL A C 1
ATOM 696 O O . VAL A 1 90 ? -13.378 0.075 15.481 1.00 83.31 90 VAL A O 1
ATOM 699 N N . ILE A 1 91 ? -13.014 -1.600 14.051 1.00 80.88 91 ILE A N 1
ATOM 700 C CA . ILE A 1 91 ? -12.837 -0.706 12.897 1.00 80.88 91 ILE A CA 1
ATOM 701 C C . ILE A 1 91 ? -14.138 0.047 12.610 1.00 80.88 91 ILE A C 1
ATOM 703 O O . ILE A 1 91 ? -14.161 1.271 12.656 1.00 80.88 91 ILE A O 1
ATOM 707 N N . PHE A 1 92 ? -15.233 -0.673 12.386 1.00 82.81 92 PHE A N 1
ATOM 708 C CA . PHE A 1 92 ? -16.526 -0.070 12.084 1.00 82.81 92 PHE A CA 1
ATOM 709 C C . PHE A 1 92 ? -17.291 0.265 13.362 1.00 82.81 92 PHE A C 1
ATOM 711 O O . PHE A 1 92 ? -17.465 -0.592 14.227 1.00 82.81 92 PHE A O 1
ATOM 718 N N . GLY A 1 93 ? -17.744 1.508 13.483 1.00 79.06 93 GLY A N 1
ATOM 719 C CA . GLY A 1 93 ? -18.457 2.014 14.654 1.00 79.06 93 GLY A CA 1
ATOM 720 C C . GLY A 1 93 ? -17.568 2.644 15.730 1.00 79.06 93 GLY A C 1
ATOM 721 O O . GLY A 1 93 ? -18.110 3.320 16.597 1.00 79.06 93 GLY A O 1
ATOM 722 N N . SER A 1 94 ? -16.234 2.491 15.672 1.00 79.81 94 SER A N 1
ATOM 723 C CA . SER A 1 94 ? -15.313 3.267 16.526 1.00 79.81 94 SER A CA 1
ATOM 724 C C . SER A 1 94 ? -14.303 4.079 15.714 1.00 79.81 94 SER A C 1
ATOM 726 O O . SER A 1 94 ? -14.368 5.304 15.740 1.00 79.81 94 SER A O 1
ATOM 728 N N . LEU A 1 95 ? -13.428 3.429 14.935 1.00 78.50 95 LEU A N 1
ATOM 729 C CA . LEU A 1 95 ? -12.444 4.12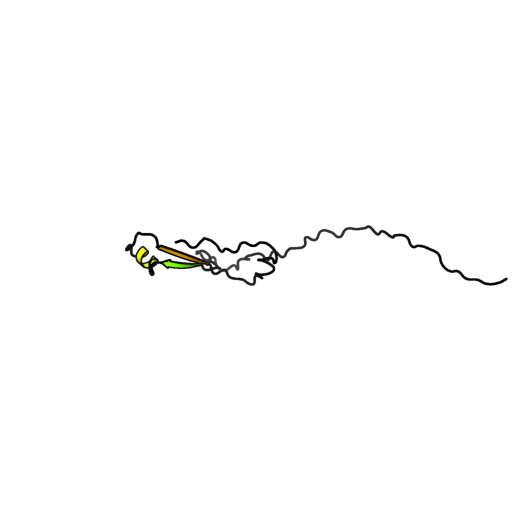8 14.105 1.00 78.50 95 LEU A CA 1
ATOM 730 C C . LEU A 1 95 ? -13.125 4.792 12.905 1.00 78.50 95 LEU A C 1
ATOM 732 O O . LEU A 1 95 ? -12.926 5.972 12.659 1.00 78.50 95 LEU A O 1
ATOM 736 N N . LEU A 1 96 ? -13.963 4.035 12.197 1.00 82.81 96 LEU A N 1
ATOM 737 C CA . LEU A 1 96 ? -14.790 4.495 11.092 1.00 82.81 96 LEU A CA 1
ATOM 738 C C . LEU A 1 96 ? -16.231 4.647 11.581 1.00 82.81 96 LEU A C 1
ATOM 740 O O . LEU A 1 96 ? -16.916 3.652 11.837 1.00 82.81 96 LEU A O 1
ATOM 744 N N . LYS A 1 97 ? -16.696 5.888 11.718 1.00 84.12 97 LYS A N 1
ATOM 745 C CA . LYS A 1 97 ? -18.079 6.182 12.104 1.00 84.12 97 LYS A CA 1
ATOM 746 C C . LYS A 1 97 ? -19.026 5.990 10.924 1.00 84.12 97 LYS A C 1
ATOM 748 O O . LYS A 1 97 ? -18.724 6.375 9.796 1.00 84.12 97 LYS A O 1
ATOM 753 N N . TYR A 1 98 ? -20.192 5.416 11.195 1.00 87.00 98 TYR A N 1
ATOM 754 C CA . TYR A 1 98 ? -21.232 5.247 10.186 1.00 87.00 98 TYR A CA 1
ATOM 755 C C . TYR A 1 98 ? -21.881 6.591 9.841 1.00 87.00 98 TYR A C 1
ATOM 757 O O . TYR A 1 98 ? -22.121 7.410 10.722 1.00 87.00 98 TYR A O 1
ATOM 765 N N . GLY A 1 99 ? -22.182 6.810 8.560 1.00 85.75 99 GLY A N 1
ATOM 766 C CA . GLY A 1 99 ? -22.884 8.010 8.086 1.00 85.75 99 GLY A CA 1
ATOM 767 C C . GLY A 1 99 ? -22.036 9.285 8.012 1.00 85.75 99 GLY A C 1
ATOM 768 O O . GLY A 1 99 ? -22.494 10.281 7.456 1.00 85.75 99 GLY A O 1
ATOM 769 N N . GLU A 1 100 ? -20.797 9.267 8.506 1.00 80.56 100 GLU A N 1
ATOM 770 C CA . GLU A 1 100 ? -19.858 10.377 8.349 1.00 80.56 100 GLU A CA 1
ATOM 771 C C . GLU A 1 100 ? -19.000 10.196 7.088 1.00 80.56 100 GLU A C 1
ATOM 773 O O . GLU A 1 100 ? -18.628 9.085 6.704 1.00 80.56 100 GLU A O 1
ATOM 778 N N . ARG A 1 101 ? -18.674 11.311 6.420 1.00 79.50 101 ARG A N 1
ATOM 779 C CA . ARG A 1 101 ? -17.784 11.292 5.253 1.00 79.50 101 ARG A CA 1
ATOM 780 C C . ARG A 1 101 ? -16.381 10.889 5.696 1.00 79.50 101 ARG A C 1
ATOM 782 O O . ARG A 1 101 ? -15.755 11.595 6.480 1.00 79.50 101 ARG A O 1
ATOM 789 N N . TRP A 1 102 ? -15.880 9.793 5.137 1.00 75.81 102 TRP A N 1
ATOM 790 C CA . TRP A 1 102 ? -14.543 9.283 5.412 1.00 75.81 102 TRP A CA 1
ATOM 791 C C . TRP A 1 102 ? -13.664 9.314 4.162 1.00 75.81 102 TRP A C 1
ATOM 793 O O . TRP A 1 102 ? -14.144 9.092 3.048 1.00 75.81 102 TRP A O 1
ATOM 803 N N . ARG A 1 103 ? -12.363 9.564 4.340 1.00 72.06 103 ARG A N 1
ATOM 804 C CA . ARG A 1 103 ? -11.379 9.432 3.260 1.00 72.06 103 ARG A CA 1
ATOM 805 C C . ARG A 1 103 ? -10.926 7.981 3.148 1.00 72.06 103 ARG A C 1
ATOM 807 O O . ARG A 1 103 ? -10.267 7.457 4.039 1.00 72.06 103 ARG A O 1
ATOM 814 N N . LEU A 1 104 ? -11.284 7.335 2.045 1.00 62.84 104 LEU A N 1
ATOM 815 C CA . LEU A 1 104 ? -10.761 6.023 1.679 1.00 62.84 104 LEU A CA 1
ATOM 816 C C . LEU A 1 104 ? -9.418 6.234 0.975 1.00 62.84 104 LEU A C 1
ATOM 818 O O . LEU A 1 104 ? -9.382 6.645 -0.179 1.00 62.84 104 LEU A O 1
ATOM 822 N N . GLY A 1 105 ? -8.315 6.017 1.683 1.00 60.03 105 GLY A N 1
ATOM 823 C CA . GLY A 1 105 ? -6.980 6.109 1.101 1.00 60.03 105 GLY A CA 1
ATOM 824 C C . GLY A 1 105 ? -5.916 5.802 2.142 1.00 60.03 105 GLY A C 1
ATOM 825 O O . GLY A 1 105 ? -5.857 6.465 3.174 1.00 60.03 105 GLY A O 1
ATOM 826 N N . ALA A 1 106 ? -5.124 4.765 1.890 1.00 57.94 106 ALA A N 1
ATOM 827 C CA . ALA A 1 106 ? -3.964 4.416 2.695 1.00 57.94 106 ALA A CA 1
ATOM 828 C C . ALA A 1 106 ? -2.736 5.148 2.141 1.00 57.94 106 ALA A C 1
ATOM 830 O O . ALA A 1 106 ? -2.503 5.064 0.943 1.00 57.94 106 ALA A O 1
ATOM 831 N N . ASN A 1 107 ? -1.967 5.799 3.016 1.00 62.69 107 ASN A N 1
ATOM 832 C CA . ASN A 1 107 ? -0.581 6.247 2.812 1.00 62.69 107 ASN A CA 1
ATOM 833 C C . ASN A 1 107 ? -0.276 6.883 1.423 1.00 62.69 107 ASN A C 1
ATOM 835 O O . ASN A 1 107 ? -1.127 7.565 0.856 1.00 62.69 107 ASN A O 1
ATOM 839 N N . GLU A 1 108 ? 0.966 6.773 0.931 1.00 62.75 108 GLU A N 1
ATOM 840 C CA . GLU A 1 108 ? 1.423 7.347 -0.348 1.00 62.75 108 GLU A CA 1
ATOM 841 C C . GLU A 1 108 ? 0.775 6.663 -1.568 1.00 62.75 108 GLU A C 1
ATOM 843 O O . GLU A 1 108 ? 0.448 5.476 -1.541 1.00 62.75 108 GLU A O 1
ATOM 848 N N . ALA A 1 109 ? 0.600 7.416 -2.659 1.00 67.50 109 ALA A N 1
ATOM 849 C CA . ALA A 1 109 ? 0.028 6.900 -3.899 1.00 67.50 109 ALA A CA 1
ATOM 850 C C . ALA A 1 109 ? 0.979 5.911 -4.594 1.00 67.50 109 ALA A C 1
ATOM 852 O O . ALA A 1 109 ? 2.198 6.051 -4.537 1.00 67.50 109 ALA A O 1
ATOM 853 N N . THR A 1 110 ? 0.414 4.923 -5.295 1.00 75.19 110 THR A N 1
ATOM 854 C CA . THR A 1 110 ? 1.191 4.096 -6.231 1.00 75.19 110 THR A CA 1
ATOM 855 C C . THR A 1 110 ? 1.765 4.986 -7.330 1.00 75.19 110 THR A C 1
ATOM 857 O O . THR A 1 110 ? 1.034 5.790 -7.910 1.00 75.19 110 THR A O 1
ATOM 860 N N . GLU A 1 111 ? 3.058 4.829 -7.612 1.00 76.38 111 GLU A N 1
ATOM 861 C CA . GLU A 1 111 ? 3.778 5.625 -8.608 1.00 76.38 111 GLU A CA 1
ATOM 862 C C . GLU A 1 111 ? 4.045 4.794 -9.866 1.00 76.38 111 GLU A C 1
ATOM 864 O O . GLU A 1 111 ? 4.475 3.634 -9.782 1.00 76.38 111 GLU A O 1
ATOM 869 N N . ILE A 1 112 ? 3.787 5.424 -11.013 1.00 74.00 112 ILE A N 1
ATOM 870 C CA . ILE A 1 112 ? 4.011 4.935 -12.379 1.00 74.00 112 ILE A CA 1
ATOM 871 C C . ILE A 1 112 ? 4.900 5.954 -13.085 1.00 74.00 112 ILE A C 1
ATOM 873 O O . ILE A 1 112 ? 4.616 7.162 -12.915 1.00 74.00 112 ILE A O 1
#